Protein AF-A0AAU6CZE1-F1 (afdb_monomer_lite)

Structure (mmCIF, N/CA/C/O backbone):
data_AF-A0AAU6CZE1-F1
#
_entry.id   AF-A0AAU6CZE1-F1
#
loop_
_atom_site.group_PDB
_atom_site.id
_atom_site.type_symbol
_atom_site.label_atom_id
_atom_site.label_alt_id
_atom_site.label_comp_id
_atom_site.label_asym_id
_atom_site.label_entity_id
_atom_site.label_seq_id
_atom_site.pdbx_PDB_ins_code
_atom_site.Cartn_x
_atom_site.Cartn_y
_atom_site.Cartn_z
_atom_site.occupancy
_atom_site.B_iso_or_equiv
_atom_site.auth_seq_id
_atom_site.auth_comp_id
_atom_site.auth_asym_id
_atom_site.auth_atom_id
_atom_site.pdbx_PDB_model_num
ATOM 1 N N . MET A 1 1 ? 8.358 5.006 -1.697 1.00 65.44 1 MET A N 1
ATOM 2 C CA . MET A 1 1 ? 8.996 3.691 -1.425 1.00 65.44 1 MET A CA 1
ATOM 3 C C . MET A 1 1 ? 8.684 3.124 -0.036 1.00 65.44 1 MET A C 1
ATOM 5 O O . MET A 1 1 ? 8.372 1.947 0.037 1.00 65.44 1 MET A O 1
ATOM 9 N N . ARG A 1 2 ? 8.722 3.911 1.058 1.00 78.75 2 ARG A N 1
ATOM 10 C CA . ARG A 1 2 ? 8.445 3.408 2.428 1.00 78.75 2 ARG A CA 1
ATOM 11 C C . ARG A 1 2 ? 7.089 2.699 2.572 1.00 78.75 2 ARG A C 1
ATOM 13 O O . ARG A 1 2 ? 7.033 1.659 3.208 1.00 78.75 2 ARG A O 1
ATOM 20 N N . ALA A 1 3 ? 6.045 3.219 1.924 1.00 84.69 3 ALA A N 1
ATOM 21 C CA . ALA A 1 3 ? 4.719 2.599 1.878 1.00 84.69 3 ALA A CA 1
ATOM 22 C C . ALA A 1 3 ? 4.739 1.189 1.256 1.00 84.69 3 ALA A C 1
ATOM 24 O O . ALA A 1 3 ? 4.253 0.247 1.864 1.00 84.69 3 ALA A O 1
ATOM 25 N N . VAL A 1 4 ? 5.385 1.024 0.094 1.00 83.56 4 VAL A N 1
ATOM 26 C CA . VAL A 1 4 ? 5.528 -0.280 -0.583 1.00 83.56 4 VAL A CA 1
ATOM 27 C C . VAL A 1 4 ? 6.338 -1.260 0.265 1.00 83.56 4 VAL A C 1
ATOM 29 O O . VAL A 1 4 ? 5.961 -2.418 0.388 1.00 83.56 4 VAL A O 1
ATOM 32 N N . ALA A 1 5 ? 7.429 -0.799 0.886 1.00 85.75 5 ALA A N 1
ATOM 33 C CA . ALA A 1 5 ? 8.240 -1.639 1.765 1.00 85.75 5 ALA A CA 1
ATOM 34 C C . ALA A 1 5 ? 7.448 -2.107 2.999 1.00 85.75 5 ALA A C 1
ATOM 36 O O . ALA A 1 5 ? 7.487 -3.287 3.331 1.00 85.75 5 ALA A O 1
ATOM 37 N N . ALA A 1 6 ? 6.692 -1.211 3.640 1.00 86.81 6 ALA A N 1
ATOM 38 C CA . ALA A 1 6 ? 5.824 -1.564 4.760 1.00 86.81 6 ALA A CA 1
ATOM 39 C C . ALA A 1 6 ? 4.719 -2.548 4.336 1.00 86.81 6 ALA A C 1
ATOM 41 O O . ALA A 1 6 ? 4.526 -3.565 4.996 1.00 86.81 6 ALA A O 1
ATOM 42 N N . ALA A 1 7 ? 4.060 -2.308 3.199 1.00 88.12 7 ALA A N 1
ATOM 43 C CA . ALA A 1 7 ? 3.050 -3.215 2.659 1.00 88.12 7 ALA A CA 1
ATOM 44 C C . ALA A 1 7 ? 3.629 -4.602 2.328 1.00 88.12 7 ALA A C 1
ATOM 46 O O . ALA A 1 7 ? 3.004 -5.613 2.629 1.00 88.12 7 ALA A O 1
ATOM 47 N N . ALA A 1 8 ? 4.849 -4.675 1.788 1.00 88.06 8 ALA A N 1
ATOM 48 C CA . ALA A 1 8 ? 5.527 -5.945 1.527 1.00 88.06 8 ALA A CA 1
ATOM 49 C C . ALA A 1 8 ? 5.820 -6.739 2.814 1.00 88.06 8 ALA A C 1
ATOM 51 O O . ALA A 1 8 ? 5.755 -7.967 2.801 1.00 88.06 8 ALA A O 1
ATOM 52 N N . LEU A 1 9 ? 6.100 -6.063 3.935 1.00 87.56 9 LEU A N 1
ATOM 53 C CA . LEU A 1 9 ? 6.241 -6.728 5.234 1.00 87.56 9 LEU A CA 1
ATOM 54 C C . LEU A 1 9 ? 4.904 -7.291 5.730 1.00 87.56 9 LEU A C 1
ATOM 56 O O . LEU A 1 9 ? 4.874 -8.408 6.242 1.00 87.56 9 LEU A O 1
ATOM 60 N N . VAL A 1 10 ? 3.805 -6.556 5.541 1.00 88.31 10 VAL A N 1
ATOM 61 C CA . VAL A 1 10 ? 2.454 -7.040 5.872 1.00 88.31 10 VAL A CA 1
ATOM 62 C C . VAL A 1 10 ? 2.087 -8.252 5.011 1.00 88.31 10 VAL A C 1
ATOM 64 O O . VAL A 1 10 ? 1.604 -9.253 5.535 1.00 88.31 10 VAL A O 1
ATOM 67 N N . VAL A 1 11 ? 2.402 -8.215 3.712 1.00 87.75 11 VAL A N 1
ATOM 68 C CA . VAL A 1 11 ? 2.255 -9.365 2.805 1.00 87.75 11 VAL A CA 1
ATOM 69 C C . VAL A 1 11 ? 3.061 -10.564 3.299 1.00 87.75 11 VAL A C 1
ATOM 71 O O . VAL A 1 11 ? 2.540 -11.672 3.301 1.00 87.75 11 VAL A O 1
ATOM 74 N N . ALA A 1 12 ? 4.296 -10.371 3.765 1.00 87.00 12 ALA A N 1
ATOM 75 C CA . ALA A 1 12 ? 5.147 -11.468 4.227 1.00 87.00 12 ALA A CA 1
ATOM 76 C C . ALA A 1 12 ? 4.599 -12.219 5.458 1.00 87.00 12 ALA A C 1
ATOM 78 O O . ALA A 1 12 ? 4.958 -13.380 5.648 1.00 87.00 12 ALA A O 1
ATOM 79 N N . GLN A 1 13 ? 3.742 -11.590 6.272 1.00 85.56 13 GLN A N 1
ATOM 80 C CA . GLN A 1 13 ? 3.048 -12.247 7.390 1.00 85.56 13 GLN A CA 1
ATOM 81 C C . GLN A 1 13 ? 1.655 -12.787 7.011 1.00 85.56 13 GLN A C 1
ATOM 83 O O . GLN A 1 13 ? 1.019 -13.468 7.813 1.00 85.56 13 GLN A O 1
ATOM 88 N N . HIS A 1 14 ? 1.166 -12.515 5.797 1.00 83.06 14 HIS A N 1
ATOM 89 C CA . HIS A 1 14 ? -0.142 -12.982 5.348 1.00 83.06 14 HIS A CA 1
ATOM 90 C C . HIS A 1 14 ? -0.100 -14.464 4.922 1.00 83.06 14 HIS A C 1
ATOM 92 O O . HIS A 1 14 ? 0.825 -14.873 4.211 1.00 83.06 14 HIS A O 1
ATOM 98 N N . PRO A 1 15 ? -1.128 -15.277 5.244 1.00 76.94 15 PRO A N 1
ATOM 99 C CA . PRO A 1 15 ? -1.286 -16.616 4.676 1.00 76.94 15 PRO A CA 1
ATOM 100 C C . PRO A 1 15 ? -1.271 -16.587 3.135 1.00 76.94 15 PRO A C 1
ATOM 102 O O . PRO A 1 15 ? -2.173 -16.042 2.507 1.00 76.94 15 PRO A O 1
ATOM 105 N N . GLY A 1 16 ? -0.235 -17.149 2.508 1.00 77.31 16 GLY A N 1
ATOM 106 C CA . GLY A 1 16 ? -0.058 -17.125 1.045 1.00 77.31 16 GLY A CA 1
ATOM 107 C C . GLY A 1 16 ? 0.830 -15.994 0.512 1.00 77.31 16 GLY A C 1
ATOM 108 O O . GLY A 1 16 ? 1.080 -15.934 -0.692 1.00 77.31 16 GLY A O 1
ATOM 109 N N . GLY A 1 17 ? 1.349 -15.132 1.387 1.00 78.12 17 GLY A N 1
ATOM 110 C CA . GLY A 1 17 ? 2.366 -14.154 1.035 1.00 78.12 17 GLY A CA 1
ATOM 111 C C . GLY A 1 17 ? 3.758 -14.753 0.890 1.00 78.12 17 GLY A C 1
ATOM 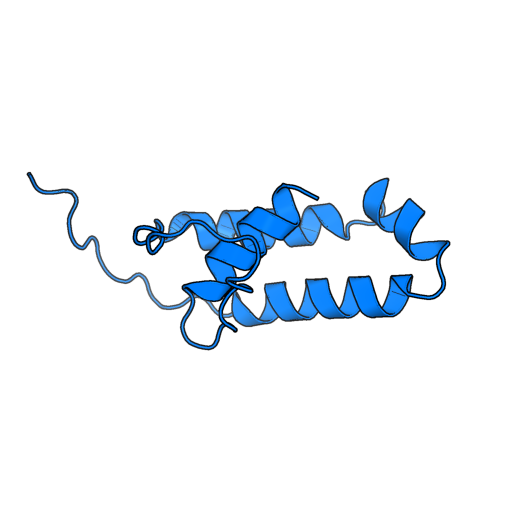112 O O . GLY A 1 17 ? 4.088 -15.798 1.452 1.00 78.12 17 GLY A O 1
ATOM 113 N N . GLN A 1 18 ? 4.588 -14.084 0.091 1.00 77.69 18 GLN A N 1
ATOM 114 C CA . GLN A 1 18 ? 5.978 -14.479 -0.091 1.00 77.69 18 GLN A CA 1
ATOM 115 C C . GLN A 1 18 ? 6.841 -13.852 1.015 1.00 77.69 18 GLN A C 1
ATOM 117 O O . GLN A 1 18 ? 6.677 -12.661 1.289 1.00 77.69 18 GLN A O 1
ATOM 122 N N . PRO A 1 19 ? 7.777 -14.603 1.631 1.00 72.44 19 PRO A N 1
ATOM 123 C CA . PRO A 1 19 ? 8.662 -14.051 2.649 1.00 72.44 19 PRO A CA 1
ATOM 124 C C . PRO A 1 19 ? 9.445 -12.854 2.109 1.00 72.44 19 PRO A C 1
ATOM 126 O O . PRO A 1 19 ? 9.985 -12.903 0.999 1.00 72.44 19 PRO A O 1
ATOM 129 N N . ALA A 1 20 ? 9.541 -11.793 2.910 1.00 71.94 20 ALA A N 1
ATOM 130 C CA . ALA A 1 20 ? 10.398 -10.664 2.588 1.00 71.94 20 ALA A CA 1
ATOM 131 C C . ALA A 1 20 ? 11.865 -11.122 2.507 1.00 71.94 20 ALA A C 1
ATOM 133 O O . ALA A 1 20 ? 12.307 -12.004 3.246 1.00 71.94 20 ALA A O 1
ATOM 134 N N . CYS A 1 21 ? 12.633 -10.525 1.593 1.00 67.81 21 CYS A N 1
ATOM 135 C CA . CYS A 1 21 ? 14.039 -10.871 1.416 1.00 67.81 21 CYS A CA 1
ATOM 136 C C . CYS A 1 21 ? 14.830 -10.564 2.699 1.00 67.81 21 CYS A C 1
ATOM 138 O O . CYS A 1 21 ? 14.915 -9.409 3.116 1.00 67.81 21 CYS A O 1
ATOM 140 N N . SER A 1 22 ? 15.443 -11.586 3.305 1.00 67.25 22 SER A N 1
ATOM 141 C CA . SER A 1 22 ? 16.181 -11.445 4.566 1.00 67.25 22 SER A CA 1
ATOM 142 C C . SER A 1 22 ? 17.526 -10.725 4.421 1.00 67.25 22 SER A C 1
ATOM 144 O O . SER A 1 22 ? 18.079 -10.292 5.424 1.00 67.25 22 SER A O 1
ATOM 146 N N . ASN A 1 23 ? 18.057 -10.562 3.198 1.00 77.25 23 ASN A N 1
ATOM 147 C CA . ASN A 1 23 ? 19.391 -9.980 2.966 1.00 77.25 23 ASN A CA 1
ATOM 148 C C . ASN A 1 23 ? 19.553 -8.556 3.516 1.00 77.25 23 ASN A C 1
ATOM 150 O O . ASN A 1 23 ? 20.668 -8.151 3.832 1.00 77.25 23 ASN A O 1
ATOM 154 N N . TYR A 1 24 ? 18.455 -7.808 3.614 1.00 75.44 24 TYR A N 1
ATOM 155 C CA . TYR A 1 24 ? 18.432 -6.444 4.149 1.00 75.44 24 TYR A CA 1
ATOM 156 C C . TYR A 1 24 ? 17.407 -6.289 5.282 1.00 75.44 24 TYR A C 1
ATOM 158 O O . TYR A 1 24 ? 17.001 -5.173 5.605 1.00 75.44 24 TYR A O 1
ATOM 166 N N . GLY A 1 25 ? 16.954 -7.412 5.847 1.00 70.88 25 GLY A N 1
ATOM 167 C CA . GLY A 1 25 ? 16.003 -7.447 6.950 1.00 70.88 25 GLY A CA 1
ATOM 168 C C . GLY A 1 25 ? 16.690 -7.368 8.317 1.00 70.88 25 GLY A C 1
ATOM 169 O O . GLY A 1 25 ? 17.911 -7.512 8.412 1.00 70.88 25 GLY A O 1
ATOM 170 N N . PRO A 1 26 ? 15.918 -7.138 9.388 1.00 71.56 26 PRO A N 1
ATOM 171 C CA . PRO A 1 26 ? 16.429 -7.269 10.746 1.00 71.56 26 PRO A CA 1
ATOM 172 C C . PRO A 1 26 ? 16.931 -8.698 11.008 1.00 71.56 26 PRO A C 1
ATOM 174 O O . PRO A 1 26 ? 16.407 -9.665 10.458 1.00 71.56 26 PRO A O 1
ATOM 177 N N . SER A 1 27 ? 17.942 -8.827 11.873 1.00 76.00 27 SER A N 1
ATOM 178 C CA . SER A 1 27 ? 18.481 -10.131 12.291 1.00 76.00 27 SER A CA 1
ATOM 179 C C . SER A 1 27 ? 17.476 -10.965 13.090 1.00 76.00 27 SER A C 1
ATOM 181 O O . SER A 1 27 ? 17.598 -12.185 13.155 1.00 76.00 27 SER A O 1
ATOM 183 N N . GLU A 1 28 ? 16.503 -10.306 13.716 1.00 79.69 28 GLU A N 1
ATOM 184 C CA . GLU A 1 28 ? 15.429 -10.923 14.488 1.00 79.69 28 GLU A CA 1
ATOM 185 C C . GLU A 1 28 ? 14.124 -10.945 13.679 1.00 79.69 28 GLU A C 1
ATOM 187 O O . GLU A 1 28 ? 13.894 -10.044 12.863 1.00 79.69 28 GLU A O 1
ATOM 192 N N . PRO A 1 29 ? 13.259 -11.956 13.886 1.00 79.25 29 PRO A N 1
ATOM 193 C CA . PRO A 1 29 ? 11.959 -12.007 13.234 1.00 79.25 29 PRO A CA 1
ATOM 194 C C . PRO A 1 29 ? 11.094 -10.815 13.656 1.00 79.25 29 PRO A C 1
ATOM 196 O O . PRO A 1 29 ? 11.144 -10.354 14.795 1.00 79.25 29 PRO A O 1
ATOM 199 N N . LEU A 1 30 ? 10.282 -10.321 12.722 1.00 81.81 30 LEU A N 1
ATOM 200 C CA . LEU A 1 30 ? 9.332 -9.250 13.008 1.00 81.81 30 LEU A CA 1
ATOM 201 C C . LEU A 1 30 ? 8.216 -9.760 13.934 1.00 81.81 30 LEU A C 1
ATOM 203 O O . LEU A 1 30 ? 7.803 -10.914 13.791 1.00 81.81 30 LEU A O 1
ATOM 207 N N . PRO A 1 31 ? 7.716 -8.916 14.856 1.00 85.81 31 PRO A N 1
ATOM 208 C CA . PRO A 1 31 ? 6.564 -9.264 15.679 1.00 85.81 31 PRO A CA 1
ATOM 209 C C . PRO A 1 31 ? 5.313 -9.430 14.811 1.00 85.81 31 PRO A C 1
ATOM 211 O O . PRO A 1 31 ? 5.248 -8.882 13.706 1.00 85.81 31 PRO A O 1
ATOM 214 N N . GLU A 1 32 ? 4.315 -10.146 15.329 1.00 86.94 32 GLU 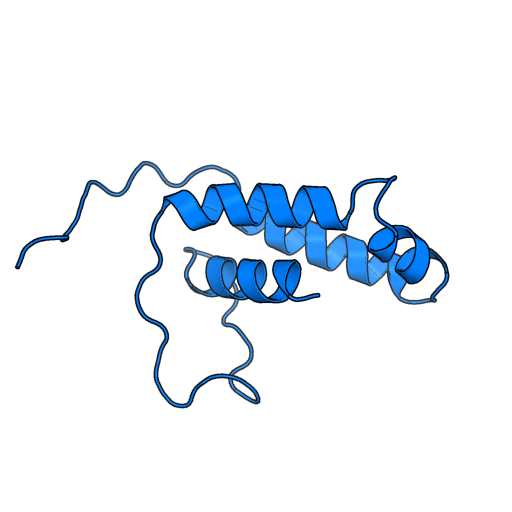A N 1
ATOM 215 C CA . GLU A 1 32 ? 3.024 -10.270 14.654 1.00 86.94 32 GLU A CA 1
ATOM 216 C C . GLU A 1 32 ? 2.372 -8.899 14.463 1.00 86.94 32 GLU A C 1
ATOM 218 O O . GLU A 1 32 ? 2.344 -8.058 15.369 1.00 86.94 32 GLU A O 1
ATOM 223 N N . PHE A 1 33 ? 1.877 -8.665 13.252 1.00 86.38 33 PHE A N 1
ATOM 224 C CA . PHE A 1 33 ? 1.261 -7.400 12.891 1.00 86.38 33 PHE A CA 1
ATOM 225 C C . PHE A 1 33 ? -0.233 -7.349 13.229 1.00 86.38 33 PHE A C 1
ATOM 227 O O . PHE A 1 33 ? -0.957 -8.313 12.975 1.00 86.38 33 PHE A O 1
ATOM 234 N N . PRO A 1 34 ? -0.723 -6.198 13.729 1.00 86.69 34 PRO A N 1
ATOM 235 C CA . PRO A 1 34 ? -2.149 -5.943 13.881 1.00 86.69 34 PRO A CA 1
ATOM 236 C C . PRO A 1 34 ? -2.933 -6.131 12.572 1.00 86.69 34 PRO A C 1
ATOM 238 O O . PRO A 1 34 ? -2.461 -5.787 11.485 1.00 86.69 34 PRO A O 1
ATOM 241 N N . ALA A 1 35 ? -4.151 -6.672 12.673 1.00 81.69 35 ALA A N 1
ATOM 242 C CA . ALA A 1 35 ? -4.974 -7.020 11.511 1.00 81.69 35 ALA A CA 1
ATOM 243 C C . ALA A 1 35 ? -5.418 -5.801 10.674 1.00 81.69 35 ALA A C 1
ATOM 245 O O . ALA A 1 35 ? -5.638 -5.926 9.469 1.00 81.69 35 ALA A O 1
ATOM 246 N N . ASP A 1 36 ? -5.515 -4.620 11.284 1.00 84.06 36 ASP A N 1
ATOM 247 C CA . ASP A 1 36 ? -5.843 -3.346 10.631 1.00 84.06 36 ASP A CA 1
ATOM 248 C C . ASP A 1 36 ? -4.740 -2.859 9.674 1.00 84.06 36 ASP A C 1
ATOM 250 O O . ASP A 1 36 ? -5.040 -2.193 8.676 1.00 84.06 36 ASP A O 1
ATOM 254 N N . LEU A 1 37 ? -3.480 -3.265 9.894 1.00 88.69 37 LEU A N 1
ATOM 255 C CA . LEU A 1 37 ? -2.371 -2.941 8.989 1.00 88.69 37 LEU A CA 1
ATOM 256 C C . LEU A 1 37 ? -2.562 -3.519 7.588 1.00 88.69 37 LEU A C 1
ATOM 258 O O . LEU A 1 37 ? -2.011 -2.982 6.630 1.00 88.69 37 LEU A O 1
ATOM 262 N N . ARG A 1 38 ? -3.357 -4.581 7.439 1.00 85.56 38 ARG A N 1
ATOM 263 C CA . ARG A 1 38 ? -3.703 -5.127 6.126 1.00 85.56 38 ARG A CA 1
ATOM 264 C C . ARG A 1 38 ? -4.503 -4.135 5.292 1.00 85.56 38 ARG A C 1
ATOM 266 O O . ARG A 1 38 ? -4.160 -3.913 4.135 1.00 85.56 38 ARG A O 1
ATOM 273 N N . THR A 1 39 ? -5.544 -3.545 5.871 1.00 87.19 39 THR A N 1
ATOM 274 C CA . THR A 1 39 ? -6.372 -2.548 5.184 1.00 87.19 39 THR A CA 1
ATOM 275 C C . THR A 1 39 ? -5.527 -1.331 4.821 1.00 87.19 39 THR A C 1
ATOM 277 O O . THR A 1 39 ? -5.538 -0.902 3.671 1.00 87.19 39 THR A O 1
ATOM 280 N N . LEU A 1 40 ? -4.692 -0.860 5.754 1.00 90.50 40 LEU A N 1
ATOM 281 C CA . LEU A 1 40 ? -3.758 0.240 5.498 1.00 90.50 40 LEU A CA 1
ATOM 282 C C . LEU A 1 40 ? -2.726 -0.100 4.414 1.00 90.50 40 LEU A C 1
ATOM 284 O O . LEU A 1 40 ? -2.355 0.768 3.627 1.00 90.50 40 LEU A O 1
ATOM 288 N N . ALA A 1 41 ? -2.258 -1.347 4.347 1.00 91.19 41 ALA A N 1
ATOM 289 C CA . ALA A 1 41 ? -1.348 -1.792 3.299 1.00 91.19 41 ALA A CA 1
ATOM 290 C C . ALA A 1 41 ? -2.030 -1.778 1.925 1.00 91.19 41 ALA A C 1
ATOM 292 O O . ALA A 1 41 ? -1.432 -1.276 0.978 1.00 91.19 41 ALA A O 1
ATOM 293 N N . VAL A 1 42 ? -3.274 -2.256 1.814 1.00 90.50 42 VAL A N 1
ATOM 294 C CA . VAL A 1 42 ? -4.052 -2.186 0.563 1.00 90.50 42 VAL A CA 1
ATOM 295 C C . VAL A 1 42 ? -4.251 -0.734 0.128 1.00 90.50 42 VAL A C 1
ATOM 297 O O . VAL A 1 42 ? -3.905 -0.387 -0.999 1.00 90.50 42 VAL A O 1
ATOM 300 N N . GLU A 1 43 ? -4.710 0.133 1.032 1.00 90.75 43 GLU A N 1
ATOM 301 C CA . GLU A 1 43 ? -4.897 1.561 0.748 1.00 90.75 43 GLU A CA 1
ATOM 302 C C . GLU A 1 43 ? -3.590 2.237 0.315 1.00 90.75 43 GLU A C 1
ATOM 304 O O . GLU A 1 43 ? -3.564 3.018 -0.636 1.00 90.75 43 GLU A O 1
ATOM 309 N N . ALA A 1 44 ? -2.479 1.916 0.980 1.00 91.62 44 ALA A N 1
ATOM 310 C CA . ALA A 1 44 ? -1.173 2.460 0.643 1.00 91.62 44 ALA A CA 1
ATOM 311 C C . ALA A 1 44 ? -0.682 1.990 -0.735 1.00 91.62 44 ALA A C 1
ATOM 313 O O . ALA A 1 44 ? -0.088 2.783 -1.468 1.00 91.62 44 ALA A O 1
ATOM 314 N N . LEU A 1 45 ? -0.916 0.724 -1.098 1.00 91.75 45 LEU A N 1
ATOM 315 C CA . LEU A 1 45 ? -0.591 0.206 -2.428 1.00 91.75 45 LEU A CA 1
ATOM 316 C C . LEU A 1 45 ? -1.446 0.885 -3.504 1.00 91.75 45 LEU A C 1
ATOM 318 O O . LEU A 1 45 ? -0.886 1.322 -4.509 1.00 91.75 45 LEU A O 1
ATOM 322 N N . ASP A 1 46 ? -2.746 1.058 -3.256 1.00 92.06 46 ASP A N 1
ATOM 323 C CA . ASP A 1 46 ? -3.670 1.750 -4.163 1.00 92.06 46 ASP A CA 1
ATOM 324 C C . ASP A 1 46 ? -3.263 3.219 -4.370 1.00 92.06 46 ASP A C 1
ATOM 326 O O . ASP A 1 46 ? -3.250 3.710 -5.498 1.00 92.06 46 ASP A O 1
ATOM 330 N N . GLN A 1 47 ? -2.839 3.914 -3.309 1.00 91.25 47 GLN A N 1
ATOM 331 C CA . GLN A 1 47 ? -2.320 5.285 -3.403 1.00 91.25 47 GLN A CA 1
ATOM 332 C C . GLN A 1 47 ? -1.014 5.373 -4.202 1.00 91.25 47 GLN A C 1
ATOM 334 O O . GLN A 1 47 ? -0.802 6.336 -4.936 1.00 91.25 47 GLN A O 1
ATOM 339 N N . VAL A 1 48 ? -0.127 4.380 -4.082 1.00 90.81 48 VAL A N 1
ATOM 340 C CA . VAL A 1 48 ? 1.166 4.379 -4.786 1.00 90.81 48 VAL A CA 1
ATOM 341 C C . VAL A 1 48 ? 0.996 4.253 -6.299 1.00 90.81 48 VAL A C 1
ATOM 343 O O . VAL A 1 48 ? 1.787 4.855 -7.029 1.00 90.81 48 VAL A O 1
ATOM 346 N N . VAL A 1 49 ? -0.008 3.504 -6.761 1.00 91.31 49 VAL A N 1
ATOM 347 C CA . VAL A 1 49 ? -0.296 3.304 -8.195 1.00 91.31 49 VAL A CA 1
ATOM 348 C C . VAL A 1 49 ? -1.388 4.221 -8.739 1.00 91.31 49 VAL A C 1
ATOM 350 O O . VAL A 1 49 ? -1.693 4.139 -9.924 1.00 91.31 49 VAL A O 1
ATOM 353 N N . ALA A 1 50 ? -1.972 5.083 -7.903 1.00 90.56 50 ALA A N 1
ATOM 354 C CA . ALA A 1 50 ? -2.975 6.043 -8.337 1.00 90.56 50 ALA A CA 1
ATOM 355 C C . ALA A 1 50 ? -2.426 6.958 -9.442 1.00 90.56 50 ALA A C 1
ATOM 357 O O . ALA A 1 50 ? -1.259 7.339 -9.422 1.00 90.56 50 ALA A O 1
ATOM 358 N N . GLU A 1 51 ? -3.291 7.373 -10.367 1.00 82.81 51 GLU A N 1
ATOM 359 C CA . GLU A 1 51 ? -2.914 8.236 -11.498 1.00 82.81 51 GLU A CA 1
ATOM 360 C C . GLU A 1 51 ? -2.299 9.576 -11.059 1.00 82.81 51 GLU A C 1
ATOM 362 O O . GLU A 1 51 ? -1.498 10.149 -11.778 1.00 82.81 51 GLU A O 1
ATOM 367 N N . SER A 1 52 ? -2.641 10.073 -9.864 1.00 86.12 52 SER A N 1
ATOM 368 C CA . SER A 1 52 ? -2.074 11.304 -9.294 1.00 86.12 52 SER A CA 1
ATOM 369 C C . SER A 1 52 ? -0.754 11.095 -8.538 1.00 86.12 52 SER A C 1
ATOM 371 O O . SER A 1 52 ? -0.294 11.998 -7.838 1.00 86.12 52 SER A O 1
ATOM 373 N N . SER A 1 53 ? -0.199 9.884 -8.560 1.00 87.88 53 SER A N 1
ATOM 374 C CA . SER A 1 53 ? 1.023 9.541 -7.841 1.00 87.88 53 SER A CA 1
ATOM 375 C C . SER A 1 53 ? 2.236 9.940 -8.670 1.00 87.88 53 SER A C 1
ATOM 377 O O . SER A 1 53 ? 2.547 9.297 -9.667 1.00 87.88 53 SER A O 1
ATOM 379 N N . GLU A 1 54 ? 2.993 10.927 -8.188 1.00 87.56 54 GLU A N 1
ATOM 380 C CA . GLU A 1 54 ? 4.307 11.287 -8.748 1.00 87.56 54 GLU A CA 1
ATOM 381 C C . GLU A 1 54 ? 5.223 10.053 -8.862 1.00 87.56 54 GLU A C 1
ATOM 383 O O . GLU A 1 54 ? 6.002 9.913 -9.799 1.00 87.56 54 GLU A O 1
ATOM 388 N N . VAL A 1 55 ? 5.099 9.098 -7.929 1.00 86.88 55 VAL A N 1
ATOM 389 C CA . VAL A 1 55 ? 5.843 7.835 -7.994 1.00 86.88 55 VAL A CA 1
ATOM 390 C C . VAL A 1 55 ? 5.390 7.003 -9.193 1.00 86.88 55 VAL A C 1
ATOM 392 O O . VAL A 1 55 ? 6.241 6.466 -9.893 1.00 86.88 55 VAL A O 1
ATOM 395 N N . ALA A 1 56 ? 4.086 6.887 -9.442 1.00 87.69 56 ALA A N 1
ATOM 396 C CA . ALA A 1 56 ? 3.584 6.140 -10.591 1.00 87.69 56 ALA A CA 1
ATOM 397 C C . ALA A 1 56 ? 3.999 6.792 -11.918 1.00 87.69 56 ALA A C 1
ATOM 399 O O . ALA A 1 56 ? 4.426 6.072 -12.818 1.00 87.69 56 ALA A O 1
ATOM 400 N N . GLU A 1 57 ? 3.942 8.123 -12.007 1.00 88.25 57 GLU A N 1
ATOM 401 C CA . GLU A 1 57 ? 4.402 8.884 -13.178 1.00 88.25 57 GLU A CA 1
ATOM 402 C C . GLU A 1 57 ? 5.889 8.623 -13.466 1.00 88.25 57 GLU A C 1
ATOM 404 O O . GLU A 1 57 ? 6.253 8.237 -14.574 1.00 88.25 57 GLU A O 1
ATOM 409 N N . LEU A 1 58 ? 6.753 8.726 -12.450 1.00 89.44 58 LEU A N 1
ATOM 410 C CA . LEU A 1 58 ? 8.193 8.481 -12.603 1.00 89.44 58 LEU A CA 1
ATOM 411 C C . LEU A 1 58 ? 8.518 7.049 -13.047 1.00 89.44 58 LEU A C 1
ATOM 413 O O . LEU A 1 58 ? 9.499 6.827 -13.759 1.00 89.44 58 LEU A O 1
ATOM 417 N N . TRP A 1 59 ? 7.736 6.065 -12.595 1.00 89.50 59 TRP A N 1
ATOM 418 C CA . TRP A 1 59 ? 7.939 4.673 -12.988 1.00 89.50 59 TRP A CA 1
ATOM 419 C C . TRP A 1 59 ? 7.408 4.374 -14.392 1.00 89.50 59 TRP A C 1
ATOM 421 O O . TRP A 1 59 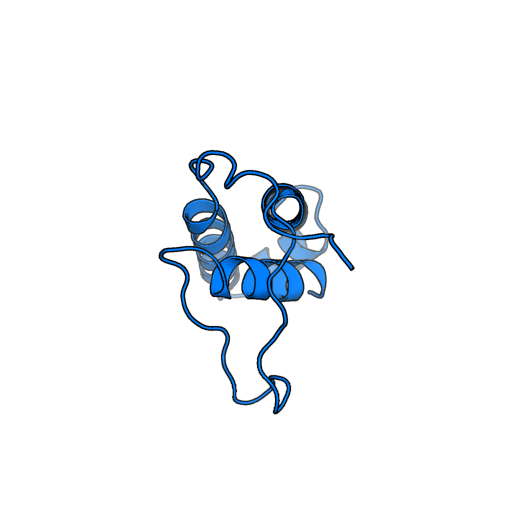? 7.958 3.490 -15.044 1.00 89.50 59 TRP A O 1
ATOM 431 N N . ASP A 1 60 ? 6.412 5.103 -14.892 1.00 86.19 60 ASP A N 1
ATOM 432 C CA . ASP A 1 60 ? 5.918 4.931 -16.265 1.00 86.19 60 ASP A CA 1
ATOM 433 C C . ASP A 1 60 ? 6.941 5.292 -17.339 1.00 86.19 60 ASP A C 1
ATOM 435 O O . ASP A 1 60 ? 6.953 4.680 -18.410 1.00 86.19 60 ASP A O 1
ATOM 439 N N . ASP A 1 61 ? 7.836 6.224 -17.026 1.00 84.69 61 ASP A N 1
ATOM 440 C CA . ASP A 1 61 ? 8.862 6.701 -17.950 1.00 84.69 61 ASP A CA 1
ATOM 441 C C . ASP A 1 61 ? 10.073 5.755 -18.072 1.00 84.69 61 ASP A C 1
ATOM 443 O O . ASP A 1 61 ? 10.961 5.976 -18.902 1.00 84.69 61 ASP A O 1
ATOM 447 N N . VAL A 1 62 ? 10.132 4.676 -17.279 1.00 88.31 62 VAL A N 1
ATOM 448 C CA . VAL A 1 62 ? 11.225 3.690 -17.326 1.00 88.31 62 VAL A CA 1
ATOM 449 C C . VAL A 1 62 ? 10.767 2.342 -17.885 1.00 88.31 62 VAL A C 1
ATOM 451 O O . VAL A 1 62 ? 9.622 1.924 -17.734 1.00 88.31 62 VAL A O 1
ATOM 454 N N . ALA A 1 63 ? 11.693 1.607 -18.513 1.00 83.88 63 ALA A N 1
ATOM 455 C CA . ALA A 1 63 ? 11.397 0.343 -19.201 1.00 83.88 63 ALA A CA 1
ATOM 456 C C . ALA A 1 63 ? 10.701 -0.711 -18.311 1.00 83.88 63 ALA A C 1
ATOM 458 O O . ALA A 1 63 ? 9.902 -1.508 -18.805 1.00 83.88 63 ALA A O 1
ATOM 459 N N . ASP A 1 64 ? 10.967 -0.682 -17.003 1.00 89.25 64 ASP A N 1
ATOM 460 C CA . ASP A 1 64 ? 10.413 -1.618 -16.023 1.00 89.25 64 ASP A CA 1
ATOM 461 C C . ASP A 1 64 ? 9.109 -1.134 -15.357 1.00 89.25 64 ASP A C 1
ATOM 463 O O . ASP A 1 64 ? 8.556 -1.853 -14.525 1.00 89.25 64 ASP A O 1
ATOM 467 N N . GLY A 1 65 ? 8.560 0.027 -15.733 1.00 87.94 65 GLY A N 1
ATOM 468 C CA . GLY A 1 65 ? 7.357 0.609 -15.117 1.00 87.94 65 GLY A CA 1
ATOM 469 C C . GLY A 1 65 ? 6.142 -0.311 -15.105 1.00 87.94 65 GLY A C 1
ATOM 470 O O . GLY A 1 65 ? 5.484 -0.504 -14.080 1.00 87.94 65 GLY A O 1
ATOM 471 N N . ARG A 1 66 ? 5.892 -0.981 -16.236 1.00 88.50 66 ARG A N 1
ATOM 472 C CA . ARG A 1 66 ? 4.810 -1.973 -16.345 1.00 88.50 66 ARG A CA 1
ATOM 473 C C . ARG A 1 66 ? 4.996 -3.147 -15.391 1.00 88.50 66 ARG A C 1
ATOM 475 O O . ARG A 1 66 ? 4.024 -3.600 -14.793 1.00 88.50 66 ARG A O 1
ATOM 482 N N . LYS A 1 67 ? 6.227 -3.643 -15.266 1.00 90.38 67 LYS A N 1
ATOM 483 C CA . LYS A 1 67 ? 6.551 -4.752 -14.366 1.00 90.38 67 LYS A CA 1
ATOM 484 C C . LYS A 1 67 ? 6.386 -4.315 -12.912 1.00 90.38 67 LYS A C 1
ATOM 486 O O . LYS A 1 67 ? 5.766 -5.027 -12.134 1.00 90.38 67 LYS A O 1
ATOM 491 N N . TRP A 1 68 ? 6.855 -3.116 -12.578 1.00 91.56 68 TRP A N 1
ATOM 492 C CA . TRP A 1 68 ? 6.676 -2.534 -11.254 1.00 91.56 68 TRP A CA 1
ATOM 493 C C . TRP A 1 68 ? 5.192 -2.438 -10.867 1.00 91.56 68 TRP A C 1
ATOM 495 O O . TRP A 1 68 ? 4.816 -2.914 -9.799 1.00 91.56 68 TRP A O 1
ATOM 505 N N . ARG A 1 69 ? 4.320 -1.933 -11.752 1.00 90.25 69 ARG A N 1
ATOM 506 C CA . ARG A 1 69 ? 2.865 -1.907 -11.502 1.00 90.25 69 ARG A CA 1
ATOM 507 C C . ARG A 1 69 ? 2.276 -3.300 -11.283 1.00 90.25 69 ARG A C 1
ATOM 509 O O . ARG A 1 69 ? 1.491 -3.482 -10.358 1.00 90.25 69 ARG A O 1
ATOM 516 N N . GLN A 1 70 ? 2.678 -4.282 -12.092 1.00 90.94 70 GLN A N 1
ATOM 517 C CA . GLN A 1 70 ? 2.245 -5.675 -11.925 1.00 90.94 70 GLN A CA 1
ATOM 5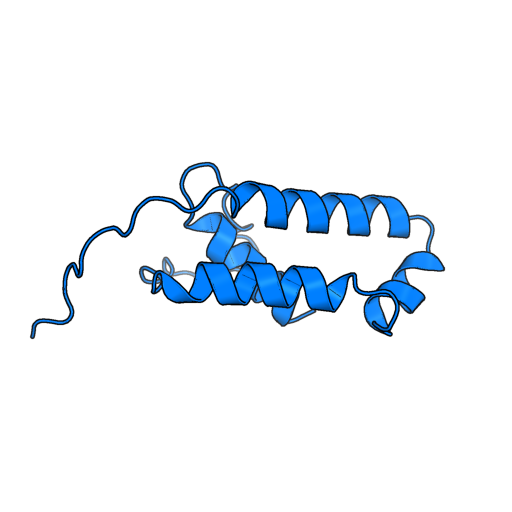18 C C . GLN A 1 70 ? 2.665 -6.249 -10.567 1.00 90.94 70 GLN A C 1
ATOM 520 O O . GLN A 1 70 ? 1.871 -6.934 -9.922 1.00 90.94 70 GLN A O 1
ATOM 525 N N . ASP A 1 71 ? 3.882 -5.946 -10.115 1.00 90.50 71 ASP A N 1
ATOM 526 C CA . ASP A 1 71 ? 4.372 -6.373 -8.805 1.00 90.50 71 ASP A CA 1
ATOM 527 C C . ASP A 1 71 ? 3.557 -5.725 -7.668 1.00 90.50 71 ASP A C 1
ATOM 529 O O . ASP A 1 71 ? 3.209 -6.410 -6.706 1.00 90.50 71 ASP A O 1
ATOM 533 N N . ILE A 1 72 ? 3.166 -4.449 -7.793 1.00 91.25 72 ILE A N 1
ATOM 534 C CA . ILE A 1 72 ? 2.274 -3.794 -6.819 1.00 91.25 72 ILE A CA 1
ATOM 535 C C . ILE A 1 72 ? 0.881 -4.439 -6.802 1.00 91.25 72 ILE A C 1
ATOM 537 O O . ILE A 1 72 ? 0.370 -4.749 -5.724 1.00 91.25 72 ILE A O 1
ATOM 541 N N . THR A 1 73 ? 0.280 -4.701 -7.967 1.00 90.56 73 THR A N 1
ATOM 542 C CA . THR A 1 73 ? -1.013 -5.402 -8.050 1.00 90.56 73 THR A CA 1
ATOM 543 C C . THR A 1 73 ? -0.937 -6.786 -7.409 1.00 90.56 73 THR A C 1
ATOM 545 O O . THR A 1 73 ? -1.811 -7.150 -6.631 1.00 90.56 73 THR A O 1
ATOM 548 N N . ARG A 1 74 ? 0.152 -7.530 -7.631 1.00 89.44 74 ARG A N 1
ATOM 549 C CA . ARG A 1 74 ? 0.355 -8.837 -6.996 1.00 89.44 74 ARG A CA 1
ATOM 550 C C . ARG A 1 74 ? 0.395 -8.743 -5.468 1.00 89.44 74 ARG A C 1
ATOM 552 O O . ARG A 1 74 ? -0.157 -9.614 -4.802 1.00 89.44 74 ARG A O 1
ATOM 559 N N . LEU A 1 75 ? 1.051 -7.723 -4.908 1.00 90.31 75 LEU A N 1
ATOM 560 C CA . LEU A 1 75 ? 1.062 -7.504 -3.455 1.00 90.31 75 LEU A CA 1
ATOM 561 C C . LEU A 1 75 ? -0.348 -7.215 -2.927 1.00 90.31 75 LEU A C 1
ATOM 563 O O . LEU A 1 75 ? -0.727 -7.758 -1.893 1.00 90.31 75 LEU A O 1
ATOM 567 N N . ARG A 1 76 ? -1.127 -6.406 -3.653 1.00 89.75 76 ARG A N 1
ATOM 568 C CA . ARG A 1 76 ? -2.520 -6.088 -3.316 1.00 89.75 76 ARG A CA 1
ATOM 569 C C . ARG A 1 76 ? -3.406 -7.334 -3.324 1.00 89.75 76 ARG A C 1
ATOM 571 O O . ARG A 1 76 ? -4.143 -7.547 -2.369 1.00 89.75 76 ARG A O 1
ATOM 578 N N . ASP A 1 77 ? -3.282 -8.175 -4.347 1.00 88.69 77 ASP A N 1
ATOM 579 C CA . ASP A 1 77 ? -4.102 -9.382 -4.507 1.00 88.69 77 ASP A CA 1
ATOM 580 C C . ASP A 1 77 ? -3.838 -10.425 -3.413 1.00 88.69 77 ASP A C 1
ATOM 582 O O . ASP A 1 77 ? -4.741 -11.149 -3.017 1.00 88.69 77 ASP A O 1
ATOM 586 N N . VAL A 1 78 ? -2.621 -10.499 -2.863 1.00 88.50 78 VAL A N 1
ATOM 587 C CA . VAL A 1 78 ? -2.357 -11.369 -1.700 1.00 88.50 78 VAL A CA 1
ATOM 588 C C . VAL A 1 78 ? -3.136 -10.905 -0.465 1.00 88.50 78 VAL A C 1
ATOM 590 O O . VAL A 1 78 ? -3.499 -11.714 0.388 1.00 88.50 78 VAL A O 1
ATOM 593 N N . LEU A 1 79 ? -3.407 -9.604 -0.370 1.00 83.12 79 LEU A N 1
ATOM 594 C CA . LEU A 1 79 ? -4.143 -8.992 0.726 1.00 83.12 79 LEU A CA 1
ATOM 595 C C . LEU A 1 79 ? -5.662 -8.948 0.471 1.00 83.12 79 LEU A C 1
ATOM 597 O O . LEU A 1 79 ? -6.365 -8.344 1.281 1.00 83.12 79 LEU A O 1
ATOM 601 N N . ASP A 1 80 ? -6.214 -9.618 -0.548 1.00 80.25 80 ASP A N 1
ATOM 602 C CA . ASP A 1 80 ? -7.655 -9.632 -0.891 1.00 80.25 80 ASP A CA 1
ATOM 603 C C . ASP A 1 80 ? -8.092 -11.060 -1.330 1.00 80.25 80 ASP A C 1
ATOM 605 O O . ASP A 1 80 ? -7.456 -11.614 -2.223 1.00 80.25 80 ASP A O 1
ATOM 609 N N . PRO A 1 81 ? -9.116 -11.740 -0.750 1.00 64.81 81 PRO A N 1
ATOM 610 C CA . PRO A 1 81 ? -10.181 -11.270 0.140 1.00 64.81 81 PRO A CA 1
ATOM 611 C C . PRO A 1 81 ? -9.833 -11.323 1.630 1.00 64.81 81 PRO A C 1
ATOM 613 O O . PRO A 1 81 ? -9.009 -12.150 2.037 1.00 64.81 81 PRO A O 1
ATOM 616 N N . PRO A 1 82 ? -10.458 -10.465 2.465 1.00 54.25 82 PRO A N 1
ATOM 617 C CA . PRO A 1 82 ? -10.215 -10.400 3.903 1.00 54.25 82 PRO A CA 1
ATOM 618 C C . PRO A 1 82 ? -10.276 -11.793 4.539 1.00 54.25 82 PRO A C 1
ATOM 620 O O . PRO A 1 82 ? -11.276 -12.502 4.442 1.00 54.25 82 PRO A O 1
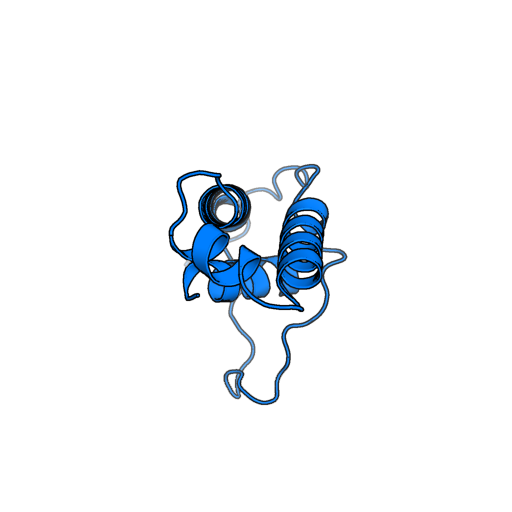ATOM 623 N N . VAL A 1 83 ? -9.186 -12.177 5.203 1.00 53.53 83 VAL A N 1
ATOM 624 C CA . VAL A 1 83 ? -9.178 -13.270 6.174 1.00 53.53 83 VAL A CA 1
ATOM 625 C C . VAL A 1 83 ? -10.208 -12.866 7.231 1.00 53.53 83 VAL A C 1
ATOM 627 O O . VAL A 1 83 ? -10.153 -11.721 7.695 1.00 53.53 83 VAL A O 1
ATOM 630 N N . PRO A 1 84 ? -11.185 -13.734 7.562 1.00 47.75 84 PRO A N 1
ATOM 631 C CA . PRO A 1 84 ? -12.164 -13.431 8.599 1.00 47.75 84 PRO A CA 1
ATOM 632 C C . PRO A 1 84 ? -11.428 -12.999 9.871 1.00 47.75 84 PRO A C 1
ATOM 634 O O . PRO A 1 84 ? -10.333 -13.509 10.116 1.00 47.75 84 PRO A O 1
ATOM 637 N N . PRO A 1 85 ? -11.980 -12.048 10.646 1.00 46.50 85 PRO A N 1
ATOM 638 C CA . PRO A 1 85 ? -11.291 -11.475 11.793 1.00 46.50 85 PRO A CA 1
ATOM 639 C C . PRO A 1 85 ? -10.822 -12.611 12.698 1.00 46.50 85 PRO A C 1
ATOM 641 O O . PRO A 1 85 ? -11.631 -13.319 13.294 1.00 46.50 85 PRO A O 1
ATOM 644 N N . GLN A 1 86 ? -9.506 -12.809 12.751 1.00 48.22 86 GLN A N 1
ATOM 645 C CA . GLN A 1 86 ? -8.881 -13.614 13.783 1.00 48.22 86 GLN A CA 1
ATOM 646 C C . GLN A 1 86 ? -8.987 -12.783 15.058 1.00 48.22 86 GLN A C 1
ATOM 648 O O . GLN A 1 86 ? -8.197 -11.880 15.317 1.00 48.22 86 GLN A O 1
ATOM 653 N N . GLU A 1 87 ? -10.124 -13.018 15.707 1.00 43.19 87 GLU A N 1
ATOM 654 C CA . GLU A 1 87 ? -10.536 -12.656 17.052 1.00 43.19 87 GLU A CA 1
ATOM 655 C C . GLU A 1 87 ? -9.334 -12.329 17.931 1.00 43.19 87 GLU A C 1
ATOM 657 O O . GLU A 1 87 ? -8.537 -13.213 18.219 1.00 43.19 87 GLU A O 1
ATOM 662 N N . GLU A 1 88 ? -9.206 -11.040 18.265 1.00 45.25 88 GLU A N 1
ATOM 663 C CA . GLU A 1 88 ? -8.703 -10.485 19.528 1.00 45.25 88 GLU A CA 1
ATOM 664 C C . GLU A 1 88 ? -7.858 -11.439 20.392 1.00 45.25 88 GLU A C 1
ATOM 666 O O . GLU A 1 88 ? -8.123 -11.658 21.572 1.00 45.25 88 GLU A O 1
ATOM 671 N N . ALA A 1 89 ? -6.796 -12.001 19.827 1.00 48.06 89 ALA A N 1
ATOM 672 C CA . ALA A 1 89 ? -5.852 -12.793 20.576 1.00 48.06 89 ALA A CA 1
ATOM 673 C C . ALA A 1 89 ? -4.737 -11.849 21.022 1.00 48.06 89 ALA A C 1
ATOM 675 O O . ALA A 1 89 ? -3.786 -11.585 20.297 1.00 48.06 89 ALA A O 1
ATOM 676 N N . LEU A 1 90 ? -4.874 -11.400 22.271 1.00 47.88 90 LEU A N 1
ATOM 677 C CA . LEU A 1 90 ? -3.756 -11.123 23.176 1.00 47.88 90 LEU A CA 1
ATOM 678 C C . LEU A 1 90 ? -3.118 -9.723 23.092 1.00 47.88 90 LEU A C 1
ATOM 680 O O . LEU A 1 90 ? -1.917 -9.584 22.893 1.00 47.88 90 LEU A O 1
ATOM 684 N N . PHE A 1 91 ? -3.878 -8.691 23.471 1.00 41.56 91 PHE A N 1
ATOM 685 C CA . PHE A 1 91 ? -3.319 -7.661 24.363 1.00 41.56 91 PHE A CA 1
ATOM 686 C C . PHE A 1 91 ? -3.804 -7.916 25.790 1.00 41.56 91 PHE A C 1
ATOM 688 O O . PHE A 1 91 ? -4.671 -7.227 26.322 1.00 41.56 91 PHE A O 1
ATOM 695 N N . GLY A 1 92 ? -3.248 -8.963 26.394 1.00 51.31 92 GLY A N 1
ATOM 696 C CA . GLY A 1 9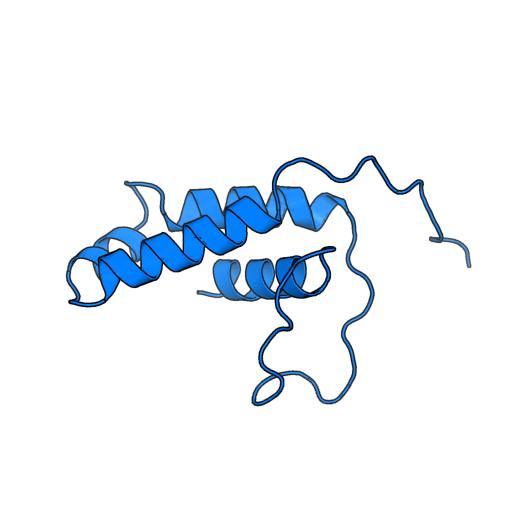2 ? -3.319 -9.205 27.826 1.00 51.31 92 GLY A CA 1
ATOM 697 C C . GLY A 1 92 ? -1.921 -9.513 28.337 1.00 51.31 92 GLY A C 1
ATOM 698 O O . GLY A 1 92 ? -1.430 -10.608 28.075 1.00 51.31 92 GLY A O 1
ATOM 699 N N . ILE A 1 93 ? -1.296 -8.523 28.982 1.00 40.22 93 ILE A N 1
ATOM 700 C CA . ILE A 1 93 ? -0.592 -8.521 30.286 1.00 40.22 93 ILE A CA 1
ATOM 701 C C . ILE A 1 93 ? 0.022 -7.127 30.460 1.00 40.22 93 ILE A C 1
ATOM 703 O O . ILE A 1 93 ? 0.801 -6.705 29.578 1.00 40.22 93 ILE A O 1
#

Foldseek 3Di:
DVLQVLLLCVQLLFDVRDHDDCPPPDPDDDDDDDLVVLVVSLVSLCQCCDPPHPNLVVLVVDPCSVVVNVVSVVSNVSSPDRDPPPPDPDPDD

Sequence (93 aa):
MRAVAAAALVVAQHPGGQPACSNYGPSEPLPEFPADLRTLAVEALDQVVAESSEVAELWDDVADGRKWRQDITRLRDVLDPPVPPQEEALFGI

pLDDT: mean 79.89, std 14.11, range [40.22, 92.06]

Radius of gyration: 14.78 Å; chains: 1; bounding box: 32×28×50 Å

Secondary structure (DSSP, 8-state):
-HHHHHHHHHHHHSTTPPPPPGGGS-SSPPPPPPTHHHHHHHHHHHHHHSTT-HHHHHHHTSTTHHHHHHHHHHHHHHT-SPPP---------